Protein AF-A0A973JT86-F1 (afdb_monomer)

Sequence (129 aa):
MSNNRAIDKEAMYKKIMPTAAQKERVNELNEETTIGSSNQKPSYFQPKILVNLAELAVKERLNEALNRFKSCECDRCIKDIMAIAVNALPPKYVVRSEQDIAIELLKYEGDVIGALVNAVIKVKNNQRH

Structure (mmCIF, N/CA/C/O backbone):
data_AF-A0A973JT86-F1
#
_entry.id   AF-A0A973JT86-F1
#
loop_
_atom_site.group_PDB
_atom_site.id
_atom_site.type_symbol
_atom_site.label_atom_id
_atom_site.label_alt_id
_atom_site.label_comp_id
_atom_site.label_asym_id
_atom_site.label_entity_id
_atom_site.label_seq_id
_atom_site.pdbx_PDB_ins_code
_atom_site.Cartn_x
_atom_site.Cartn_y
_atom_site.Cartn_z
_atom_site.occupancy
_atom_site.B_iso_or_equiv
_atom_site.auth_seq_id
_atom_site.auth_comp_id
_atom_site.auth_asym_id
_atom_site.auth_atom_id
_atom_site.pdbx_PDB_model_num
ATOM 1 N N . MET A 1 1 ? 38.831 -73.166 -12.912 1.00 46.84 1 MET A N 1
ATOM 2 C CA . MET A 1 1 ? 37.494 -72.994 -13.517 1.00 46.84 1 MET A CA 1
ATOM 3 C C . MET A 1 1 ? 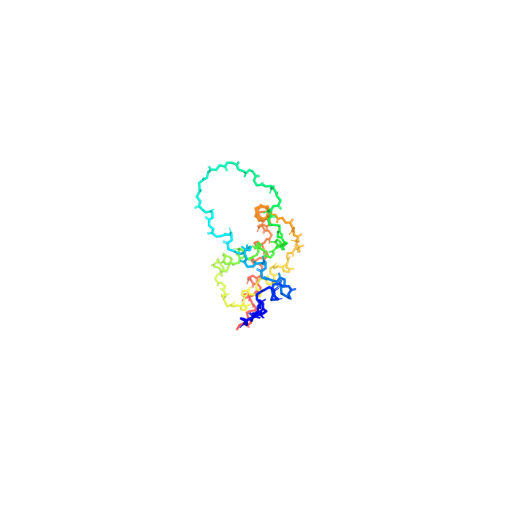36.555 -72.472 -12.450 1.00 46.84 1 MET A C 1
ATOM 5 O O . MET A 1 1 ? 36.538 -73.072 -11.387 1.00 46.84 1 MET A O 1
ATOM 9 N N . SER A 1 2 ? 35.911 -71.333 -12.733 1.00 40.94 2 SER A N 1
ATOM 10 C CA . SER A 1 2 ? 34.686 -70.760 -12.132 1.00 40.94 2 SER A CA 1
ATOM 11 C C . SER A 1 2 ? 34.765 -69.238 -12.255 1.00 40.94 2 SER A C 1
ATOM 13 O O . SER A 1 2 ? 35.148 -68.526 -11.333 1.00 40.94 2 SER A O 1
ATOM 15 N N . ASN A 1 3 ? 34.479 -68.757 -13.466 1.00 42.50 3 ASN A N 1
ATOM 16 C CA . ASN A 1 3 ? 34.415 -67.342 -13.802 1.00 42.50 3 ASN A CA 1
ATOM 17 C C . ASN A 1 3 ? 32.998 -66.853 -13.465 1.00 42.50 3 ASN A C 1
ATOM 19 O O . ASN A 1 3 ? 32.115 -66.852 -14.322 1.00 42.50 3 ASN A O 1
ATOM 23 N N . ASN A 1 4 ? 32.750 -66.513 -12.200 1.00 48.84 4 ASN A N 1
ATOM 24 C CA . ASN A 1 4 ? 31.496 -65.877 -11.806 1.00 48.84 4 ASN A CA 1
ATOM 25 C C . ASN A 1 4 ? 31.533 -64.425 -12.288 1.00 48.84 4 ASN A C 1
ATOM 27 O O . ASN A 1 4 ? 32.057 -63.546 -11.610 1.00 48.84 4 ASN A O 1
ATOM 31 N N . ARG A 1 5 ? 30.983 -64.175 -13.483 1.00 55.16 5 ARG A N 1
ATOM 32 C CA . ARG A 1 5 ? 30.650 -62.823 -13.944 1.00 55.16 5 ARG A CA 1
ATOM 33 C C . ARG A 1 5 ? 29.528 -62.289 -13.055 1.00 55.16 5 ARG A C 1
ATOM 35 O O . ARG A 1 5 ? 28.352 -62.443 -13.375 1.00 55.16 5 ARG A O 1
ATOM 42 N N . ALA A 1 6 ? 29.894 -61.701 -11.921 1.00 55.66 6 ALA A N 1
ATOM 43 C CA . ALA A 1 6 ? 28.993 -60.836 -11.183 1.00 55.66 6 ALA A CA 1
ATOM 44 C C . ALA A 1 6 ? 28.632 -59.686 -12.130 1.00 55.66 6 ALA A C 1
ATOM 46 O O . ALA A 1 6 ? 29.488 -58.892 -12.509 1.00 55.66 6 ALA A O 1
ATOM 47 N N . ILE A 1 7 ? 27.390 -59.676 -12.613 1.00 57.06 7 ILE A N 1
ATOM 48 C CA . ILE A 1 7 ? 26.882 -58.588 -13.444 1.00 57.06 7 ILE A CA 1
ATOM 49 C C . ILE A 1 7 ? 26.981 -57.325 -12.595 1.00 57.06 7 ILE A C 1
ATOM 51 O O . ILE A 1 7 ? 26.379 -57.252 -11.521 1.00 57.06 7 ILE A O 1
ATOM 55 N N . ASP A 1 8 ? 27.778 -56.375 -13.067 1.00 67.06 8 ASP A N 1
ATOM 56 C CA . ASP A 1 8 ? 28.116 -55.167 -12.334 1.00 67.06 8 ASP A CA 1
ATOM 57 C C . ASP A 1 8 ? 26.865 -54.284 -12.201 1.00 67.06 8 ASP A C 1
ATOM 59 O O . ASP A 1 8 ? 26.459 -53.576 -13.132 1.00 67.06 8 ASP A O 1
ATOM 63 N N . LYS A 1 9 ? 26.169 -54.415 -11.063 1.00 59.44 9 LYS A N 1
ATOM 64 C CA . LYS A 1 9 ? 24.868 -53.774 -10.814 1.00 59.44 9 LYS A CA 1
ATOM 65 C C . LYS A 1 9 ? 24.964 -52.253 -10.924 1.00 59.44 9 LYS A C 1
ATOM 67 O O . LYS A 1 9 ? 24.000 -51.629 -11.358 1.00 59.44 9 LYS A O 1
ATOM 72 N N . GLU A 1 10 ? 26.122 -51.670 -10.615 1.00 60.00 10 GLU A N 1
ATOM 73 C CA . GLU A 1 10 ? 26.386 -50.233 -10.750 1.00 60.00 10 GLU A CA 1
ATOM 74 C C . GLU A 1 10 ? 26.402 -49.771 -12.211 1.00 60.00 10 GLU A C 1
ATOM 76 O O . GLU A 1 10 ? 25.802 -48.745 -12.540 1.00 60.00 10 GLU A O 1
ATOM 81 N N . ALA A 1 11 ? 26.993 -50.554 -13.119 1.00 67.31 11 ALA A N 1
ATOM 82 C CA . ALA A 1 11 ? 27.003 -50.239 -14.548 1.00 67.31 11 ALA A CA 1
ATOM 83 C C . ALA A 1 11 ? 25.597 -50.320 -15.172 1.00 67.31 11 ALA A C 1
ATOM 85 O O . ALA A 1 11 ? 25.282 -49.578 -16.107 1.00 67.31 11 ALA A O 1
ATOM 86 N N . MET A 1 12 ? 24.737 -51.199 -14.646 1.00 66.94 12 MET A N 1
ATOM 87 C CA . MET A 1 12 ? 23.331 -51.299 -15.045 1.00 66.94 12 MET A CA 1
ATOM 88 C C . MET A 1 12 ? 22.503 -50.136 -14.478 1.00 66.94 12 MET A C 1
ATOM 90 O O . MET A 1 12 ? 21.731 -49.519 -15.210 1.00 66.94 12 MET A O 1
ATOM 94 N N . TYR A 1 13 ? 22.709 -49.778 -13.207 1.00 64.12 13 TYR A N 1
ATOM 95 C CA . TYR A 1 13 ? 21.985 -48.693 -12.539 1.00 64.12 13 TYR A CA 1
ATOM 96 C C . TYR A 1 13 ? 22.271 -47.324 -13.180 1.00 64.12 13 TYR A C 1
ATOM 98 O O . TYR A 1 13 ? 21.351 -46.540 -13.416 1.00 64.12 13 TYR A O 1
ATOM 106 N N . LYS A 1 14 ? 23.529 -47.072 -13.571 1.0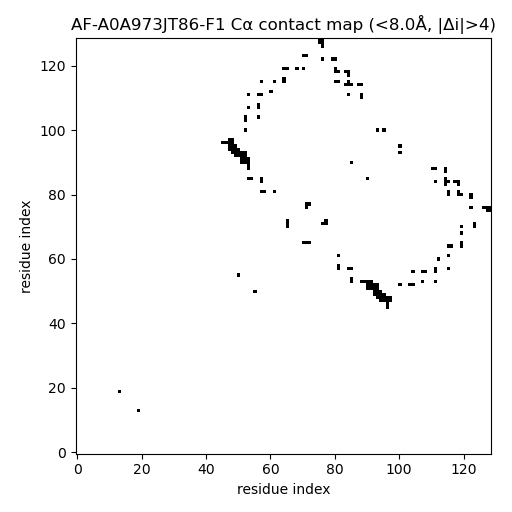0 68.88 14 LYS A N 1
ATOM 107 C CA . LYS A 1 14 ? 23.970 -45.822 -14.220 1.00 68.88 14 LYS A CA 1
ATOM 108 C C . LYS A 1 14 ? 23.366 -45.607 -15.615 1.00 68.88 14 LYS A C 1
ATOM 110 O O . LYS A 1 14 ? 23.262 -44.473 -16.069 1.00 68.88 14 LYS A O 1
ATOM 115 N N . LYS A 1 15 ? 22.946 -46.683 -16.291 1.00 67.25 15 LYS A N 1
ATOM 116 C CA . LYS A 1 15 ? 22.276 -46.621 -17.603 1.00 67.25 15 LYS A CA 1
ATOM 117 C C . LYS A 1 15 ? 20.759 -46.446 -17.505 1.00 67.25 15 LYS A C 1
ATOM 119 O O . LYS A 1 15 ? 20.156 -45.983 -18.466 1.00 67.25 15 LYS A O 1
ATOM 124 N N . ILE A 1 16 ? 20.151 -46.816 -16.375 1.00 68.19 16 ILE A N 1
ATOM 125 C CA . ILE A 1 16 ? 18.694 -46.761 -16.172 1.00 68.19 16 ILE A CA 1
ATOM 126 C C . ILE A 1 16 ? 18.275 -45.477 -15.426 1.00 68.19 16 ILE A C 1
ATOM 128 O O . ILE A 1 16 ? 17.166 -44.996 -15.639 1.00 68.19 16 ILE A O 1
ATOM 132 N N . MET A 1 17 ? 19.149 -44.877 -14.601 1.00 65.38 17 MET A N 1
ATOM 133 C CA . MET A 1 17 ? 18.864 -43.636 -13.860 1.00 65.38 17 MET A CA 1
ATOM 134 C C . MET A 1 17 ? 19.758 -42.451 -14.292 1.00 65.38 17 MET A C 1
ATOM 136 O O . MET A 1 17 ? 20.899 -42.354 -13.838 1.00 65.38 17 MET A O 1
ATOM 140 N N . PRO A 1 18 ? 19.251 -41.487 -15.090 1.00 57.50 18 PRO A N 1
ATOM 141 C CA . PRO A 1 18 ? 20.009 -40.293 -15.499 1.00 57.50 18 PRO A CA 1
ATOM 142 C C . PRO A 1 18 ? 20.293 -39.285 -14.367 1.00 57.50 18 PRO A C 1
ATOM 144 O O . PRO A 1 18 ? 21.114 -38.385 -14.523 1.00 57.50 18 PRO A O 1
ATOM 147 N N . THR A 1 19 ? 19.629 -39.410 -13.216 1.00 57.69 19 THR A N 1
ATOM 148 C CA . THR A 1 19 ? 19.690 -38.461 -12.089 1.00 57.69 19 THR A CA 1
ATOM 149 C C . THR A 1 19 ? 20.970 -38.564 -11.248 1.00 57.69 19 THR A C 1
ATOM 151 O O . THR A 1 19 ? 21.292 -37.632 -10.515 1.00 57.69 19 THR A O 1
ATOM 154 N N . ALA A 1 20 ? 21.752 -39.646 -11.363 1.00 54.91 20 ALA A N 1
ATOM 155 C CA . ALA A 1 20 ? 23.006 -39.808 -10.612 1.00 54.91 20 ALA A CA 1
ATOM 156 C C . ALA A 1 20 ? 24.102 -38.809 -11.039 1.00 54.91 20 ALA A C 1
ATOM 158 O O . ALA A 1 20 ? 24.890 -38.376 -10.203 1.00 54.91 20 ALA A O 1
ATOM 159 N N . ALA A 1 21 ? 24.090 -38.355 -12.298 1.00 52.62 21 ALA A N 1
ATOM 160 C CA . ALA A 1 21 ? 24.995 -37.311 -12.794 1.00 52.62 21 ALA A CA 1
ATOM 161 C C . ALA A 1 21 ? 24.711 -35.915 -12.198 1.00 52.62 21 ALA A C 1
ATOM 163 O O . ALA A 1 21 ? 25.513 -34.996 -12.340 1.00 52.62 21 ALA A O 1
ATOM 164 N N . GLN A 1 22 ? 23.568 -35.729 -11.530 1.00 54.16 22 GLN A N 1
ATOM 165 C CA . GLN A 1 22 ? 23.218 -34.457 -10.897 1.00 54.16 22 GLN A CA 1
ATOM 166 C C . GLN A 1 22 ? 23.737 -34.351 -9.459 1.00 54.16 22 GLN A C 1
ATOM 168 O O . GLN A 1 22 ? 23.835 -33.242 -8.947 1.00 54.16 22 GLN A O 1
ATOM 173 N N . LYS A 1 23 ? 24.112 -35.464 -8.812 1.00 47.97 23 LYS A N 1
ATOM 174 C CA . LYS A 1 23 ? 24.601 -35.439 -7.423 1.00 47.97 23 LYS A CA 1
ATOM 175 C C . LYS A 1 23 ? 26.059 -34.974 -7.319 1.00 47.97 23 LYS A C 1
ATOM 177 O O . LYS A 1 23 ? 26.415 -34.355 -6.325 1.00 47.97 23 LYS A O 1
ATOM 182 N N . GLU A 1 24 ? 26.855 -35.171 -8.370 1.00 45.97 24 GLU A N 1
ATOM 183 C CA . GLU A 1 24 ? 28.200 -34.584 -8.498 1.00 45.97 24 GLU A CA 1
ATOM 184 C C . GLU A 1 24 ? 28.126 -33.057 -8.711 1.00 45.97 24 GLU A C 1
ATOM 186 O O . GLU A 1 24 ? 28.892 -32.319 -8.104 1.00 45.97 24 GLU A O 1
ATOM 191 N N . ARG A 1 25 ? 27.103 -32.552 -9.424 1.00 49.00 25 ARG A N 1
ATOM 192 C CA . ARG A 1 25 ? 26.880 -31.102 -9.624 1.00 49.00 25 ARG A CA 1
ATOM 193 C C . ARG A 1 25 ? 26.481 -30.322 -8.366 1.00 49.00 25 ARG A C 1
ATOM 195 O O . ARG A 1 25 ? 26.566 -29.100 -8.372 1.00 49.00 25 ARG A O 1
ATOM 202 N N . VAL A 1 26 ? 25.996 -30.986 -7.315 1.00 48.78 26 VAL A N 1
ATOM 203 C CA . VAL A 1 26 ? 25.539 -30.307 -6.085 1.00 48.78 26 VAL A CA 1
ATOM 204 C C . VAL A 1 26 ? 26.675 -30.150 -5.065 1.00 48.78 26 VAL A C 1
ATOM 206 O O . VAL A 1 26 ? 26.631 -29.224 -4.261 1.00 48.78 26 VAL A O 1
ATOM 209 N N . ASN A 1 27 ? 27.721 -30.982 -5.129 1.00 47.59 27 ASN A N 1
ATOM 210 C CA . ASN A 1 27 ? 28.838 -30.919 -4.180 1.00 47.59 27 ASN A CA 1
ATOM 211 C C . ASN A 1 27 ? 29.965 -29.946 -4.577 1.00 47.59 27 ASN A C 1
ATOM 213 O O . ASN A 1 27 ? 30.743 -29.573 -3.709 1.00 47.59 27 ASN A O 1
ATOM 217 N N . GLU A 1 28 ? 30.029 -29.466 -5.824 1.00 46.31 28 GLU A N 1
ATOM 218 C CA . GLU A 1 28 ? 31.018 -28.454 -6.257 1.00 46.31 28 GLU A CA 1
ATOM 219 C C . GLU A 1 28 ? 30.642 -27.007 -5.858 1.00 46.31 28 GLU A C 1
ATOM 221 O O . GLU A 1 28 ? 31.455 -26.095 -5.967 1.00 46.31 28 GLU A O 1
ATOM 226 N N . LEU A 1 29 ? 29.421 -26.766 -5.361 1.00 49.66 29 LEU A N 1
ATOM 227 C CA . LEU A 1 29 ? 28.919 -25.419 -5.039 1.00 49.66 29 LEU A CA 1
ATOM 228 C C . LEU A 1 29 ? 29.285 -24.907 -3.631 1.00 49.66 29 LEU A C 1
ATOM 230 O O . LEU A 1 29 ? 28.963 -23.763 -3.319 1.00 49.66 29 LEU A O 1
ATOM 234 N N . ASN A 1 30 ? 29.947 -25.711 -2.789 1.00 51.06 30 ASN A N 1
ATOM 235 C CA . ASN A 1 30 ? 30.156 -25.381 -1.371 1.00 51.06 30 ASN A CA 1
ATOM 236 C C . ASN A 1 30 ? 31.623 -25.201 -0.924 1.00 51.06 30 ASN A C 1
ATOM 238 O O . ASN A 1 30 ? 31.835 -24.994 0.268 1.00 51.06 30 ASN A O 1
ATOM 242 N N . GLU A 1 31 ? 32.626 -25.223 -1.814 1.00 48.34 31 GLU A N 1
ATOM 243 C CA . GLU A 1 31 ? 34.045 -25.189 -1.383 1.00 48.34 31 GLU A CA 1
ATOM 244 C C . GLU A 1 31 ? 34.919 -24.010 -1.844 1.00 48.34 31 GLU A C 1
ATOM 246 O O . GLU A 1 31 ? 36.064 -23.925 -1.412 1.00 48.34 31 GLU A O 1
ATOM 251 N N . GLU A 1 32 ? 34.427 -23.013 -2.583 1.00 41.44 32 GLU A N 1
ATOM 252 C CA . GLU A 1 32 ? 35.280 -21.868 -2.966 1.00 41.44 32 GLU A CA 1
ATOM 253 C C . GLU A 1 32 ? 34.910 -20.568 -2.244 1.00 41.44 32 GLU A C 1
ATOM 255 O O . GLU A 1 32 ? 34.453 -19.584 -2.826 1.00 41.44 32 GLU A O 1
ATOM 260 N N . THR A 1 33 ? 35.187 -20.548 -0.937 1.00 47.00 33 THR A N 1
ATOM 261 C CA . THR A 1 33 ? 35.487 -19.304 -0.215 1.00 47.00 33 THR A CA 1
ATOM 262 C C . THR A 1 33 ? 36.985 -19.295 0.074 1.00 47.00 33 THR A C 1
ATOM 264 O O . THR A 1 33 ? 37.407 -19.879 1.059 1.00 47.00 33 THR A O 1
ATOM 267 N N . THR A 1 34 ? 37.808 -18.685 -0.787 1.00 37.44 34 THR A N 1
ATOM 268 C CA . THR A 1 34 ? 39.016 -17.923 -0.399 1.00 37.44 34 THR A CA 1
ATOM 269 C C . THR A 1 34 ? 39.721 -17.284 -1.611 1.00 37.44 34 THR A C 1
ATOM 271 O O . THR A 1 34 ? 40.286 -17.947 -2.465 1.00 37.44 34 THR A O 1
ATOM 274 N N . ILE A 1 35 ? 39.713 -15.945 -1.603 1.00 42.16 35 ILE A N 1
ATOM 275 C CA . ILE A 1 35 ? 40.779 -15.020 -2.035 1.00 42.16 35 ILE A CA 1
ATOM 276 C C . ILE A 1 35 ? 41.172 -15.002 -3.531 1.00 42.16 35 ILE A C 1
ATOM 278 O O . ILE A 1 35 ? 42.075 -15.690 -3.985 1.00 42.16 35 ILE A O 1
ATOM 282 N N . GLY A 1 36 ? 40.607 -14.015 -4.238 1.00 43.25 36 GLY A N 1
ATOM 283 C CA . GLY A 1 36 ? 41.395 -13.047 -5.013 1.00 43.25 36 GLY A CA 1
ATOM 284 C C . GLY A 1 36 ? 42.085 -13.514 -6.299 1.00 43.25 36 GLY A C 1
ATOM 285 O O . GLY A 1 36 ? 43.294 -13.707 -6.313 1.00 43.25 36 GLY A O 1
ATOM 286 N N . SER A 1 37 ? 41.363 -13.497 -7.423 1.00 38.97 37 SER A N 1
ATOM 287 C CA . SER A 1 37 ? 41.862 -12.946 -8.696 1.00 38.97 37 SER A CA 1
ATOM 288 C C . SER A 1 37 ? 40.712 -12.684 -9.668 1.00 38.97 37 SER A C 1
ATOM 290 O O . SER A 1 37 ? 39.726 -13.412 -9.731 1.00 38.97 37 SER A O 1
ATOM 292 N N . SER A 1 38 ? 40.830 -11.566 -10.373 1.00 49.66 38 SER A N 1
ATOM 293 C CA . SER A 1 38 ? 39.840 -10.930 -11.237 1.00 49.66 38 SER A CA 1
ATOM 294 C C . SER A 1 38 ? 39.257 -11.853 -12.311 1.00 49.66 38 SER A C 1
ATOM 296 O O . SER A 1 38 ? 39.903 -12.112 -13.321 1.00 49.66 38 SER A O 1
ATOM 298 N N . ASN A 1 39 ? 37.995 -12.242 -12.144 1.00 50.53 39 ASN A N 1
ATOM 299 C CA . ASN A 1 39 ? 37.165 -12.784 -13.214 1.00 50.53 39 ASN A CA 1
ATOM 300 C C . ASN A 1 39 ? 35.860 -11.990 -13.247 1.00 50.53 39 ASN A C 1
ATOM 302 O O . ASN A 1 39 ? 35.010 -12.110 -12.362 1.00 50.53 39 ASN A O 1
ATOM 306 N N . GLN A 1 40 ? 35.733 -11.120 -14.251 1.00 57.41 40 GLN A N 1
ATOM 307 C CA . GLN A 1 40 ? 34.504 -10.386 -14.529 1.00 57.41 40 GLN A CA 1
ATOM 308 C C . GLN A 1 40 ? 33.408 -11.409 -14.841 1.00 57.41 40 GLN A C 1
ATOM 310 O O . GLN A 1 40 ? 33.385 -12.016 -15.910 1.00 57.41 40 GLN A O 1
ATOM 315 N N . LYS A 1 41 ? 32.524 -11.641 -13.866 1.00 50.69 41 LYS A N 1
ATOM 316 C CA . LYS A 1 41 ? 31.342 -12.487 -14.034 1.00 50.69 41 LYS A CA 1
ATOM 317 C C . LYS A 1 41 ? 30.500 -11.918 -15.190 1.00 50.69 41 LYS A C 1
ATOM 319 O O . LYS A 1 41 ? 30.270 -10.707 -15.206 1.00 50.69 41 LYS A O 1
ATOM 324 N N . PRO A 1 42 ? 30.025 -12.737 -16.147 1.00 44.88 42 PRO A N 1
ATOM 325 C CA . PRO A 1 42 ? 29.173 -12.250 -17.229 1.00 44.88 42 PRO A CA 1
ATOM 326 C C . PRO A 1 42 ? 27.907 -11.600 -16.648 1.00 44.88 42 PRO A C 1
ATOM 328 O O . PRO A 1 42 ? 27.242 -12.166 -15.781 1.00 44.88 42 PRO A O 1
ATOM 331 N N . SER A 1 43 ? 27.584 -10.393 -17.116 1.00 59.75 43 SER A N 1
ATOM 332 C CA . SER A 1 43 ? 26.632 -9.449 -16.507 1.00 59.75 43 SER A CA 1
ATOM 333 C C . SER A 1 43 ? 25.137 -9.820 -16.617 1.00 59.75 43 SER A C 1
ATOM 335 O O . SER A 1 43 ? 24.292 -8.931 -16.702 1.00 59.75 43 SER A O 1
ATOM 337 N N . TYR A 1 44 ? 24.777 -11.106 -16.646 1.00 60.12 44 TYR A N 1
ATOM 338 C CA . TYR A 1 44 ? 23.425 -11.563 -17.016 1.00 60.12 44 TYR A CA 1
ATOM 339 C C . TYR A 1 44 ? 22.643 -12.291 -15.915 1.00 60.12 44 TYR A C 1
ATOM 341 O O . TYR A 1 44 ? 21.525 -12.728 -16.161 1.00 60.12 44 TYR A O 1
ATOM 349 N N . PHE A 1 45 ? 23.159 -12.357 -14.689 1.00 59.38 45 PHE A N 1
ATOM 350 C CA . PHE A 1 45 ? 22.438 -12.927 -13.542 1.00 59.38 45 PHE A CA 1
ATOM 351 C C . PHE A 1 45 ? 21.997 -11.859 -12.537 1.00 59.38 45 PHE A C 1
ATOM 353 O O . PHE A 1 45 ? 22.151 -12.029 -11.333 1.00 59.38 45 PHE A O 1
ATOM 360 N N . GLN A 1 46 ? 21.442 -10.743 -13.014 1.00 69.38 46 GLN A N 1
ATOM 361 C CA . GLN A 1 46 ? 20.646 -9.900 -12.122 1.00 69.38 46 GLN A CA 1
ATOM 362 C C . GLN A 1 46 ? 19.248 -10.521 -12.039 1.00 69.38 46 GLN A C 1
ATOM 364 O O . GLN A 1 46 ? 18.556 -10.540 -13.065 1.00 69.38 46 GLN A O 1
ATOM 369 N N . PRO A 1 47 ? 18.823 -11.068 -10.885 1.00 79.00 47 PRO A N 1
ATOM 370 C CA . PRO A 1 47 ? 17.471 -11.584 -10.747 1.00 79.00 47 PRO A CA 1
ATOM 371 C C . PRO A 1 47 ? 16.495 -10.418 -10.934 1.00 79.00 47 PRO A C 1
ATOM 373 O O . PRO A 1 47 ? 16.469 -9.471 -10.150 1.00 79.00 47 PRO A O 1
ATOM 376 N N . LYS A 1 48 ? 15.726 -10.452 -12.025 1.00 87.06 48 LYS A N 1
ATOM 377 C CA . LYS A 1 48 ? 14.632 -9.505 -12.254 1.00 87.06 48 LYS A CA 1
ATOM 378 C C . LYS A 1 48 ? 13.383 -10.048 -11.582 1.00 87.06 48 LYS A C 1
ATOM 380 O O 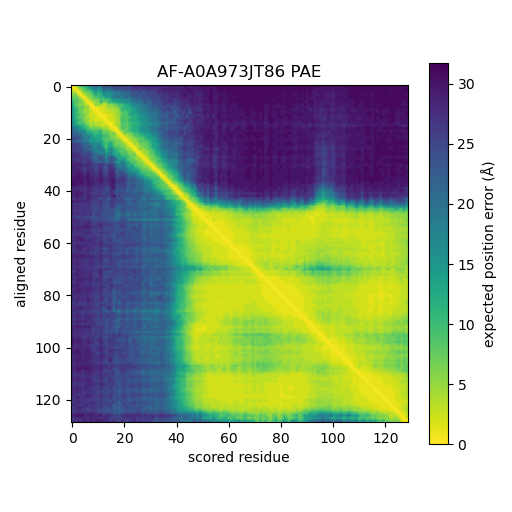. LYS A 1 48 ? 13.014 -11.197 -11.822 1.00 87.06 48 LYS A O 1
ATOM 385 N N . ILE A 1 49 ? 12.726 -9.213 -10.789 1.00 91.00 49 ILE A N 1
ATOM 386 C CA . ILE A 1 49 ? 11.501 -9.570 -10.074 1.00 91.00 49 ILE A CA 1
ATOM 387 C C . ILE A 1 49 ? 10.320 -8.781 -10.636 1.00 91.00 49 ILE A C 1
ATOM 389 O O . ILE A 1 49 ? 10.463 -7.619 -11.018 1.00 91.00 49 ILE A O 1
ATOM 393 N N . LEU A 1 50 ? 9.161 -9.436 -10.723 1.00 92.44 50 LEU A N 1
ATOM 394 C CA . LEU A 1 50 ? 7.885 -8.812 -11.065 1.00 92.44 50 LEU A CA 1
ATOM 395 C C . LEU A 1 50 ? 7.185 -8.414 -9.767 1.00 92.44 50 LEU A C 1
ATOM 397 O O . LEU A 1 50 ? 6.882 -9.284 -8.953 1.00 92.44 50 LEU A O 1
ATOM 401 N N . VAL A 1 51 ? 6.911 -7.124 -9.585 1.00 92.94 51 VAL A N 1
ATOM 402 C CA . VAL A 1 51 ? 6.275 -6.613 -8.362 1.00 92.94 51 VAL A CA 1
ATOM 403 C C . VAL A 1 51 ? 5.241 -5.542 -8.701 1.00 92.94 51 VAL A C 1
ATOM 405 O O . VAL A 1 51 ? 5.433 -4.752 -9.627 1.00 92.94 51 VAL A O 1
ATOM 408 N N . ASN A 1 52 ? 4.146 -5.509 -7.936 1.00 93.88 52 ASN A N 1
ATOM 409 C CA . ASN A 1 52 ? 3.252 -4.357 -7.884 1.00 93.88 52 ASN A CA 1
ATOM 410 C C . ASN A 1 52 ? 3.846 -3.295 -6.950 1.00 93.88 52 ASN A C 1
ATOM 412 O O . ASN A 1 52 ? 3.932 -3.506 -5.740 1.00 93.88 52 ASN A O 1
ATOM 416 N N . LEU A 1 53 ? 4.227 -2.145 -7.504 1.00 92.44 53 LEU A N 1
ATOM 417 C CA . LEU A 1 53 ? 4.849 -1.065 -6.736 1.00 92.44 53 LEU A CA 1
ATOM 418 C C . LEU A 1 53 ? 3.944 -0.541 -5.619 1.00 92.44 53 LEU A C 1
ATOM 420 O O . LEU A 1 53 ? 4.430 -0.264 -4.527 1.00 92.44 53 LEU A O 1
ATOM 424 N N . ALA A 1 54 ? 2.634 -0.449 -5.869 1.00 91.69 54 ALA A N 1
ATOM 425 C CA . ALA A 1 54 ? 1.683 0.030 -4.869 1.00 91.69 54 ALA A CA 1
ATOM 426 C C . ALA A 1 54 ? 1.618 -0.915 -3.660 1.00 91.69 54 ALA A C 1
ATOM 428 O O . ALA A 1 54 ? 1.612 -0.469 -2.516 1.00 91.69 54 ALA A O 1
ATOM 429 N N . GLU A 1 55 ? 1.622 -2.225 -3.906 1.00 93.12 55 GLU A N 1
ATOM 430 C CA . GLU A 1 55 ? 1.587 -3.236 -2.848 1.00 93.12 55 GLU A CA 1
ATOM 431 C C . GLU A 1 55 ? 2.859 -3.209 -1.997 1.00 93.12 55 GLU A C 1
ATOM 433 O O . GLU A 1 55 ? 2.781 -3.223 -0.767 1.00 93.12 55 GLU A O 1
ATOM 438 N N . LEU A 1 56 ? 4.023 -3.118 -2.647 1.00 93.00 56 LEU A N 1
ATOM 439 C CA . LEU A 1 56 ? 5.306 -3.046 -1.956 1.00 93.00 56 LEU A CA 1
ATOM 440 C C . LEU A 1 56 ? 5.406 -1.779 -1.095 1.00 93.00 56 LEU A C 1
ATOM 442 O O . LEU A 1 56 ? 5.727 -1.871 0.089 1.00 93.00 56 LEU A O 1
ATOM 446 N N . ALA A 1 57 ? 5.049 -0.618 -1.652 1.00 92.69 57 ALA A N 1
ATOM 447 C CA . ALA A 1 57 ? 5.104 0.657 -0.940 1.00 92.69 57 ALA A CA 1
ATOM 448 C C . ALA A 1 57 ? 4.167 0.684 0.276 1.00 92.69 57 ALA A C 1
ATOM 450 O O . ALA A 1 57 ? 4.549 1.137 1.357 1.00 92.69 57 ALA A O 1
ATOM 451 N N . VAL A 1 58 ? 2.944 0.162 0.123 1.00 94.06 58 VAL A N 1
ATOM 452 C CA . VAL A 1 58 ? 1.990 0.041 1.233 1.00 94.06 58 VAL A CA 1
ATOM 453 C C . VAL A 1 58 ? 2.555 -0.871 2.319 1.00 94.06 58 VAL A C 1
ATOM 455 O O . VAL A 1 58 ? 2.496 -0.512 3.491 1.00 94.06 58 VAL A O 1
ATOM 458 N N . LYS A 1 59 ? 3.137 -2.019 1.953 1.00 93.25 59 LYS A N 1
ATOM 459 C CA . LYS A 1 59 ? 3.678 -2.991 2.912 1.00 93.25 59 LYS A CA 1
ATOM 460 C C . LYS A 1 59 ? 4.813 -2.415 3.760 1.00 93.25 59 LYS A C 1
ATOM 462 O O . LYS A 1 59 ? 4.835 -2.652 4.966 1.00 93.25 59 LYS A O 1
ATOM 467 N N . GLU A 1 60 ? 5.722 -1.647 3.162 1.00 91.69 60 GLU A N 1
ATOM 468 C CA . GLU A 1 60 ? 6.836 -1.020 3.887 1.00 91.69 60 GLU A CA 1
ATOM 469 C C . GLU A 1 60 ? 6.363 0.037 4.892 1.00 91.69 60 GLU A C 1
ATOM 471 O O . GLU A 1 60 ? 6.901 0.143 5.995 1.00 91.69 60 GLU A O 1
ATOM 476 N N . ARG A 1 61 ? 5.323 0.800 4.539 1.00 90.62 61 ARG A N 1
ATOM 477 C CA . ARG A 1 61 ? 4.825 1.924 5.347 1.00 90.62 61 ARG A CA 1
ATOM 478 C C . ARG A 1 61 ? 3.671 1.565 6.278 1.00 90.62 61 ARG A C 1
ATOM 480 O O . ARG A 1 61 ? 3.317 2.366 7.142 1.00 90.62 61 ARG A O 1
ATOM 487 N N . LEU A 1 62 ? 3.102 0.368 6.151 1.00 93.00 62 LEU A N 1
ATOM 488 C CA . LEU A 1 62 ? 1.953 -0.073 6.940 1.00 93.00 62 LEU A CA 1
ATOM 489 C C . LEU A 1 62 ? 2.238 -0.015 8.444 1.00 93.00 62 LEU A C 1
ATOM 491 O O . LEU A 1 62 ? 1.479 0.604 9.184 1.00 93.00 62 LEU A O 1
ATOM 495 N N . ASN A 1 63 ? 3.357 -0.591 8.888 1.00 91.38 63 ASN A N 1
ATOM 496 C CA . ASN A 1 63 ? 3.728 -0.622 10.308 1.00 91.38 63 ASN A CA 1
ATOM 497 C C . ASN A 1 63 ? 3.941 0.790 10.875 1.00 91.38 63 ASN A C 1
ATOM 499 O O . ASN A 1 63 ? 3.510 1.096 11.985 1.00 91.38 63 ASN A O 1
ATOM 503 N N . GLU A 1 64 ? 4.567 1.676 10.097 1.00 90.94 64 GLU A N 1
ATOM 504 C CA . GLU A 1 64 ? 4.762 3.077 10.475 1.00 90.94 64 GLU A CA 1
ATOM 505 C C . GLU A 1 64 ? 3.417 3.804 10.628 1.00 90.94 64 GLU A C 1
ATOM 507 O O . GLU A 1 64 ? 3.208 4.528 11.605 1.00 90.94 64 GLU A O 1
ATOM 512 N N . ALA A 1 65 ? 2.480 3.577 9.704 1.00 89.75 65 ALA A N 1
ATOM 513 C CA . ALA A 1 65 ? 1.138 4.144 9.772 1.00 89.75 65 ALA A CA 1
ATOM 514 C C . ALA A 1 65 ? 0.354 3.618 10.987 1.00 89.75 65 ALA A C 1
ATOM 516 O O . ALA A 1 65 ? -0.204 4.416 11.741 1.00 89.75 65 ALA A O 1
ATOM 517 N N . LEU A 1 66 ? 0.353 2.304 11.229 1.00 90.94 66 LEU A N 1
ATOM 518 C CA . LEU A 1 66 ? -0.339 1.691 12.371 1.00 90.94 66 LEU A CA 1
ATOM 519 C C . LEU A 1 66 ? 0.144 2.278 13.707 1.00 90.94 66 LEU A C 1
ATOM 521 O O . LEU A 1 66 ? -0.673 2.729 14.516 1.00 90.94 66 LEU A O 1
ATOM 525 N N . ASN A 1 67 ? 1.466 2.378 13.880 1.00 90.56 67 ASN A N 1
ATOM 526 C CA . ASN A 1 67 ? 2.093 2.946 15.075 1.00 90.56 67 ASN A CA 1
ATOM 527 C C . ASN A 1 67 ? 1.732 4.425 15.279 1.00 90.56 67 ASN A C 1
ATOM 529 O O . ASN A 1 67 ? 1.457 4.856 16.401 1.00 90.56 67 ASN A O 1
ATOM 533 N N . ARG A 1 68 ? 1.696 5.217 14.199 1.00 90.00 68 ARG A N 1
ATOM 534 C CA . ARG A 1 68 ? 1.343 6.647 14.258 1.00 90.00 68 ARG A CA 1
ATOM 535 C C . ARG A 1 68 ? -0.115 6.881 14.643 1.00 90.00 68 ARG A C 1
ATOM 537 O O . ARG A 1 68 ? -0.398 7.791 15.420 1.00 90.00 68 ARG A O 1
ATOM 544 N N . PHE A 1 69 ? -1.039 6.076 14.120 1.00 88.06 69 PHE A N 1
ATOM 545 C CA . PHE A 1 69 ? -2.478 6.262 14.339 1.00 88.06 69 PHE A CA 1
ATOM 546 C C . PHE A 1 69 ? -3.045 5.483 15.534 1.00 88.06 69 PHE A C 1
ATOM 548 O O . PHE A 1 69 ? -4.232 5.652 15.850 1.00 88.06 69 PHE A O 1
ATOM 555 N N . LYS A 1 70 ? -2.215 4.668 16.207 1.00 87.75 70 LYS A N 1
ATOM 556 C CA . LYS A 1 70 ? -2.600 3.792 17.329 1.00 87.75 70 LYS A CA 1
ATOM 557 C C . LYS A 1 70 ? -3.860 2.980 16.998 1.00 87.75 70 LYS A C 1
ATOM 559 O O . LYS A 1 70 ? -4.831 2.970 17.755 1.00 87.75 70 LYS A O 1
ATOM 564 N N . SER A 1 71 ? -3.891 2.408 15.797 1.00 85.12 71 SER A N 1
ATOM 565 C CA . SER A 1 71 ? -4.988 1.565 15.312 1.00 85.12 71 SER A CA 1
ATOM 566 C C . SER A 1 71 ? -4.835 0.121 15.791 1.00 85.12 71 SER A C 1
ATOM 568 O O . SER A 1 71 ? -3.784 -0.268 16.283 1.00 85.12 71 SER A O 1
ATOM 570 N N . CYS A 1 72 ? -5.891 -0.680 15.647 1.00 89.44 72 CYS A N 1
ATOM 571 C CA . CYS A 1 72 ? -5.841 -2.101 15.979 1.00 89.44 72 CYS A CA 1
ATOM 572 C C . CYS A 1 72 ? -4.817 -2.843 15.100 1.00 89.44 72 CYS A C 1
ATOM 574 O O . CYS A 1 72 ? -4.832 -2.703 13.878 1.00 89.44 72 CYS A O 1
ATOM 576 N N . GLU A 1 73 ? -3.978 -3.660 15.733 1.00 89.12 73 GLU A N 1
ATOM 577 C CA . GLU A 1 73 ? -2.917 -4.454 15.096 1.00 89.12 73 GLU 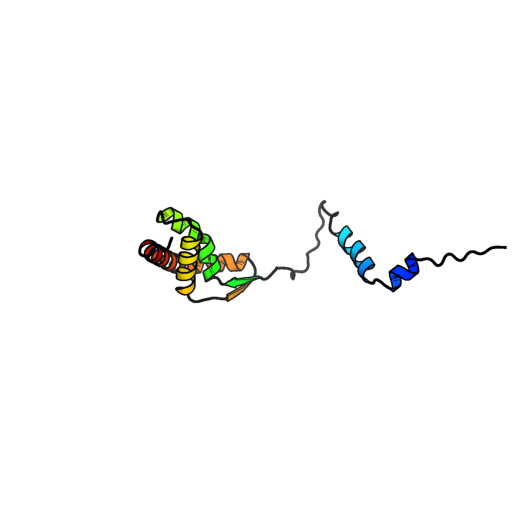A CA 1
ATOM 578 C C . GLU A 1 73 ? -3.325 -5.922 14.885 1.00 89.12 73 GLU A C 1
ATOM 580 O O . GLU A 1 73 ? -2.484 -6.788 14.665 1.00 89.12 73 GLU A O 1
ATOM 585 N N . CYS A 1 74 ? -4.620 -6.244 14.962 1.00 93.00 74 CYS A N 1
ATOM 586 C CA . CYS A 1 74 ? -5.064 -7.602 14.671 1.00 93.00 74 CYS A CA 1
ATOM 587 C C . CYS A 1 74 ? -4.925 -7.911 13.173 1.00 93.00 74 CYS A C 1
ATOM 589 O O . CYS A 1 74 ? -5.138 -7.045 12.319 1.00 93.00 74 CYS A O 1
ATOM 591 N N . ASP A 1 75 ? -4.660 -9.177 12.841 1.00 92.62 75 ASP A N 1
ATOM 592 C CA . ASP A 1 75 ? -4.502 -9.638 11.455 1.00 92.62 75 ASP A CA 1
ATOM 593 C C . ASP A 1 75 ? -5.656 -9.221 10.536 1.00 92.62 75 ASP A C 1
ATOM 595 O O . ASP A 1 75 ? -5.452 -8.986 9.345 1.00 92.62 75 ASP A O 1
ATOM 599 N N . ARG A 1 76 ? -6.879 -9.139 11.076 1.00 92.56 76 ARG A N 1
ATOM 600 C CA . ARG A 1 76 ? -8.064 -8.726 10.318 1.00 92.56 76 ARG A CA 1
ATOM 601 C C . ARG A 1 76 ? -7.982 -7.246 9.936 1.00 92.56 76 ARG A C 1
ATOM 603 O O . ARG A 1 76 ? -8.083 -6.930 8.757 1.00 92.56 76 ARG A O 1
ATOM 610 N N . CYS A 1 77 ? -7.717 -6.361 10.899 1.00 92.88 77 CYS A N 1
ATOM 611 C CA . CYS A 1 77 ? -7.580 -4.927 10.641 1.00 92.88 77 CYS A CA 1
ATOM 612 C C . CYS A 1 77 ? -6.397 -4.621 9.716 1.00 92.88 77 CYS A C 1
ATOM 614 O O . CYS A 1 77 ? -6.543 -3.811 8.806 1.00 92.88 77 CYS A O 1
ATOM 616 N N . ILE A 1 78 ? -5.259 -5.297 9.893 1.00 93.31 78 ILE A N 1
ATOM 617 C CA . ILE A 1 78 ? -4.078 -5.122 9.035 1.00 93.31 78 ILE A CA 1
ATOM 618 C C . ILE A 1 78 ? -4.415 -5.461 7.577 1.00 93.31 78 ILE A C 1
ATOM 620 O O . ILE A 1 78 ? -4.129 -4.673 6.673 1.00 93.31 78 ILE A O 1
ATOM 624 N N . LYS A 1 79 ? -5.072 -6.604 7.344 1.00 94.44 79 LYS A N 1
ATOM 625 C CA . LYS A 1 79 ? -5.484 -7.033 5.998 1.00 94.44 79 LYS A CA 1
ATOM 626 C C . LYS A 1 79 ? -6.520 -6.091 5.388 1.00 94.44 79 LYS A C 1
ATOM 628 O O . LYS A 1 79 ? -6.398 -5.760 4.212 1.00 94.44 79 LYS A O 1
ATOM 633 N N . ASP A 1 80 ? -7.483 -5.615 6.176 1.00 94.31 80 ASP A N 1
ATOM 634 C CA . ASP A 1 80 ? -8.493 -4.659 5.707 1.00 94.31 80 ASP A CA 1
ATOM 635 C C . ASP A 1 80 ? -7.859 -3.319 5.302 1.00 94.31 80 ASP A C 1
ATOM 637 O O . ASP A 1 80 ? -8.169 -2.784 4.235 1.00 94.31 80 ASP A O 1
ATOM 641 N N . ILE A 1 81 ? -6.932 -2.792 6.111 1.00 94.75 81 ILE A N 1
ATOM 642 C CA . ILE A 1 81 ? -6.205 -1.550 5.808 1.00 94.75 81 ILE A CA 1
ATOM 643 C C . ILE A 1 81 ? -5.392 -1.720 4.523 1.00 94.75 81 ILE A C 1
ATOM 645 O O . ILE A 1 81 ? -5.483 -0.879 3.629 1.00 94.75 81 ILE A O 1
ATOM 649 N N . MET A 1 82 ? -4.641 -2.819 4.403 1.00 95.00 82 MET A N 1
ATOM 650 C CA . MET A 1 82 ? -3.833 -3.102 3.217 1.00 95.00 82 MET A CA 1
ATOM 651 C C . MET A 1 82 ? -4.702 -3.231 1.960 1.00 95.00 82 MET A C 1
ATOM 653 O O . MET A 1 82 ? -4.394 -2.618 0.940 1.00 95.00 82 MET A O 1
ATOM 657 N N . ALA A 1 83 ? -5.820 -3.957 2.039 1.00 95.12 83 ALA A N 1
ATOM 658 C CA . ALA A 1 83 ? -6.740 -4.125 0.920 1.00 95.12 83 ALA A CA 1
ATOM 659 C C . ALA A 1 83 ? -7.356 -2.791 0.475 1.00 95.12 83 ALA A C 1
ATOM 661 O O . ALA A 1 83 ? -7.415 -2.506 -0.719 1.00 95.12 83 ALA A O 1
ATOM 662 N N . ILE A 1 84 ? -7.794 -1.949 1.416 1.00 94.94 84 ILE A N 1
ATOM 663 C CA . ILE A 1 84 ? -8.366 -0.636 1.088 1.00 94.94 84 ILE A CA 1
ATOM 664 C C . ILE A 1 84 ? -7.300 0.283 0.480 1.00 94.94 84 ILE A C 1
ATOM 666 O O . ILE A 1 84 ? -7.587 0.954 -0.509 1.00 94.94 84 ILE A O 1
ATOM 670 N N . ALA A 1 85 ? -6.088 0.305 1.040 1.00 95.38 85 ALA A N 1
ATOM 671 C CA . ALA A 1 85 ? -5.008 1.166 0.567 1.00 95.38 85 ALA A CA 1
ATOM 672 C C . ALA A 1 85 ? -4.535 0.779 -0.842 1.00 95.38 85 ALA A C 1
ATOM 674 O O . ALA A 1 85 ? -4.473 1.638 -1.718 1.00 95.38 85 ALA A O 1
ATOM 675 N N . VAL A 1 86 ? -4.259 -0.507 -1.090 1.00 94.31 86 VAL A N 1
ATOM 676 C CA . VAL A 1 86 ? -3.791 -0.979 -2.405 1.00 94.31 86 VAL A CA 1
ATOM 677 C C . VAL A 1 86 ? -4.867 -0.795 -3.477 1.00 94.31 86 VAL A C 1
ATOM 679 O O . VAL A 1 86 ? -4.542 -0.376 -4.581 1.00 94.31 86 VAL A O 1
ATOM 682 N N . ASN A 1 87 ? -6.146 -1.024 -3.156 1.00 95.25 87 ASN A N 1
ATOM 683 C CA . ASN A 1 87 ? -7.247 -0.826 -4.108 1.00 95.25 87 ASN A CA 1
ATOM 684 C C . ASN A 1 87 ? -7.551 0.651 -4.406 1.00 95.25 87 ASN A C 1
ATOM 686 O O . ASN A 1 87 ? -8.200 0.946 -5.408 1.00 95.25 87 ASN A O 1
ATOM 690 N N . ALA A 1 88 ? -7.135 1.578 -3.540 1.00 93.94 88 ALA A N 1
ATOM 691 C CA . ALA A 1 88 ? -7.284 3.012 -3.779 1.00 93.94 88 ALA A CA 1
ATOM 692 C C . ALA A 1 88 ? -6.201 3.571 -4.719 1.00 93.94 88 ALA A C 1
ATOM 694 O O . ALA A 1 88 ? -6.386 4.642 -5.296 1.00 93.94 88 ALA A O 1
ATOM 695 N N . LEU A 1 89 ? -5.080 2.863 -4.865 1.00 92.56 89 LEU A N 1
ATOM 696 C CA . LEU A 1 89 ? -3.947 3.262 -5.693 1.00 92.56 89 LEU A CA 1
ATOM 697 C C . LEU A 1 89 ? -4.035 2.605 -7.081 1.00 92.56 89 LEU A C 1
ATOM 699 O O . LEU A 1 89 ? -4.508 1.474 -7.204 1.00 92.56 89 LEU A O 1
ATOM 703 N N . PRO A 1 90 ? -3.553 3.268 -8.148 1.00 90.88 90 PRO A N 1
ATOM 704 C CA . PRO A 1 90 ? -3.479 2.642 -9.460 1.00 90.88 90 PRO A CA 1
ATOM 705 C C . PRO A 1 90 ? -2.468 1.479 -9.432 1.00 90.88 90 PRO A C 1
ATOM 707 O O . PRO A 1 90 ? -1.318 1.681 -9.024 1.00 90.88 90 PRO A O 1
ATOM 710 N N . PRO A 1 91 ? -2.846 0.265 -9.876 1.00 90.56 91 PRO A N 1
ATOM 711 C CA . PRO A 1 91 ? -1.926 -0.863 -9.895 1.00 90.56 91 PRO A CA 1
ATOM 712 C C . PRO A 1 91 ? -0.814 -0.616 -10.917 1.00 90.56 91 PRO A C 1
ATOM 714 O O . PRO A 1 91 ? -1.078 -0.276 -12.072 1.00 90.56 91 PRO A O 1
ATOM 717 N N . LYS A 1 92 ? 0.442 -0.820 -10.504 1.00 90.25 92 LYS A N 1
ATOM 718 C CA . LYS A 1 92 ? 1.605 -0.655 -11.381 1.00 90.25 92 LYS A CA 1
ATOM 719 C C . LYS A 1 92 ? 2.572 -1.813 -11.213 1.00 90.25 92 LYS A C 1
ATOM 721 O O . LYS A 1 92 ? 3.322 -1.882 -10.242 1.00 90.25 92 LYS A O 1
ATOM 726 N N . TYR A 1 93 ? 2.564 -2.699 -12.199 1.00 93.56 93 TYR A N 1
ATOM 727 C CA . TYR A 1 93 ? 3.449 -3.853 -12.257 1.00 93.56 93 TYR A CA 1
ATOM 728 C C . TYR A 1 93 ? 4.723 -3.508 -13.022 1.00 93.56 93 TYR A C 1
ATOM 730 O O . TYR A 1 93 ? 4.660 -3.020 -14.151 1.00 93.56 93 TYR A O 1
ATOM 738 N N . VAL A 1 94 ? 5.877 -3.772 -12.414 1.00 90.94 94 VAL A N 1
ATOM 739 C CA . VAL A 1 94 ? 7.190 -3.534 -13.026 1.00 90.94 94 VAL A CA 1
ATOM 740 C C . VAL A 1 94 ? 8.069 -4.773 -12.918 1.00 90.94 94 VAL A C 1
ATOM 742 O O . VAL A 1 94 ? 7.957 -5.539 -11.964 1.00 90.94 94 VAL A O 1
ATOM 745 N N . VAL A 1 95 ? 8.947 -4.960 -13.909 1.00 92.38 95 VAL A N 1
ATOM 746 C CA . VAL A 1 95 ? 9.950 -6.035 -13.940 1.00 92.38 95 VAL A CA 1
ATOM 747 C C . VAL A 1 95 ? 11.336 -5.408 -13.970 1.00 92.38 95 VAL A C 1
ATOM 749 O O . VAL A 1 95 ? 11.797 -4.969 -15.028 1.00 92.38 95 VAL A O 1
ATOM 752 N N . ARG A 1 96 ? 11.997 -5.330 -12.814 1.00 90.50 96 ARG A N 1
ATOM 753 C CA . ARG A 1 96 ? 13.320 -4.698 -12.672 1.00 90.50 96 ARG A CA 1
ATOM 754 C C . ARG A 1 96 ? 14.177 -5.402 -11.618 1.00 90.50 96 ARG A C 1
ATOM 756 O O . ARG A 1 96 ? 13.752 -6.397 -11.034 1.00 90.50 96 ARG A O 1
ATOM 763 N N . SER A 1 97 ? 15.406 -4.917 -11.441 1.00 90.62 97 SER A N 1
ATOM 764 C CA . SER A 1 97 ? 16.247 -5.302 -10.308 1.00 90.62 97 SER A CA 1
ATOM 765 C C . SER A 1 97 ? 15.683 -4.716 -9.005 1.00 90.62 97 SER A C 1
ATOM 767 O O . SER A 1 97 ? 14.964 -3.716 -9.032 1.00 90.62 97 SER A O 1
ATOM 769 N N . GLU A 1 98 ? 16.017 -5.313 -7.862 1.00 8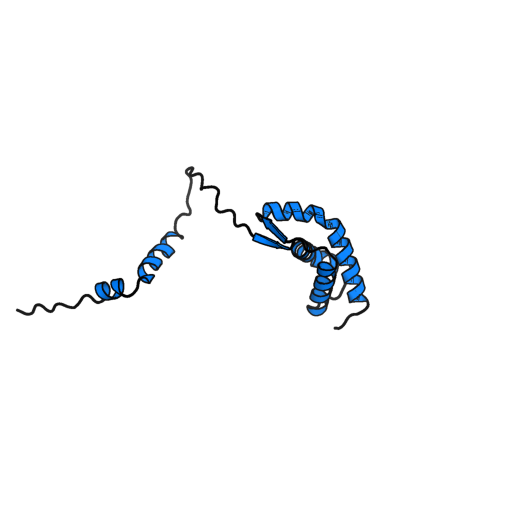7.19 98 GLU A N 1
ATOM 770 C CA . GLU A 1 98 ? 15.586 -4.818 -6.542 1.00 87.19 98 GLU A CA 1
ATOM 771 C C . GLU A 1 98 ? 16.006 -3.359 -6.295 1.00 87.19 98 GLU A C 1
ATOM 773 O O . GLU A 1 98 ? 15.239 -2.563 -5.756 1.00 87.19 98 GLU A O 1
ATOM 778 N N . GLN A 1 99 ? 17.200 -2.984 -6.759 1.00 87.00 99 GLN A N 1
ATOM 779 C CA . GLN A 1 99 ? 17.756 -1.635 -6.614 1.00 87.00 99 GLN A CA 1
ATOM 780 C C . GLN A 1 99 ? 16.928 -0.599 -7.382 1.00 87.00 99 GLN A C 1
ATOM 782 O O . GLN A 1 99 ? 16.611 0.467 -6.857 1.00 87.00 99 GLN A O 1
ATOM 787 N N . ASP A 1 100 ? 16.528 -0.930 -8.611 1.00 88.75 100 ASP A N 1
ATOM 788 C CA . ASP A 1 100 ? 15.703 -0.045 -9.435 1.00 88.75 100 ASP A CA 1
ATOM 789 C C . ASP A 1 100 ? 14.295 0.133 -8.848 1.00 88.75 100 ASP A C 1
ATOM 791 O O . ASP A 1 100 ? 13.720 1.219 -8.932 1.00 88.75 100 ASP A O 1
ATOM 795 N N . ILE A 1 101 ? 13.737 -0.925 -8.246 1.00 89.94 101 ILE A N 1
ATOM 796 C CA . ILE A 1 101 ? 12.414 -0.892 -7.607 1.00 89.94 101 ILE A CA 1
ATOM 797 C C . ILE A 1 101 ? 12.419 0.064 -6.415 1.00 89.94 101 ILE A C 1
ATOM 799 O O . ILE A 1 101 ? 11.496 0.867 -6.288 1.00 89.94 101 ILE A O 1
ATOM 803 N N . ALA A 1 102 ? 13.470 0.038 -5.589 1.00 87.25 102 ALA A N 1
ATOM 804 C CA . ALA A 1 102 ? 13.604 0.944 -4.449 1.00 87.25 102 ALA A CA 1
ATOM 805 C C . ALA A 1 102 ? 13.609 2.423 -4.882 1.00 87.25 102 ALA A C 1
ATOM 807 O O . ALA A 1 102 ? 12.934 3.257 -4.278 1.00 87.25 102 ALA A O 1
ATOM 808 N N . ILE A 1 103 ? 14.306 2.748 -5.978 1.00 88.12 103 ILE A N 1
ATOM 809 C CA . ILE A 1 103 ? 14.322 4.106 -6.551 1.00 88.12 103 ILE A CA 1
ATOM 810 C C . ILE A 1 103 ? 12.928 4.507 -7.044 1.00 88.12 103 ILE A C 1
ATOM 812 O O . ILE A 1 103 ? 12.520 5.664 -6.923 1.00 88.12 103 ILE A O 1
ATOM 816 N N . GLU A 1 104 ? 12.192 3.567 -7.635 1.00 87.44 104 GLU A N 1
ATOM 817 C CA . GLU A 1 104 ? 10.848 3.830 -8.137 1.00 87.44 104 GLU A CA 1
ATOM 818 C C . GLU A 1 104 ? 9.845 4.046 -6.995 1.00 87.44 104 GLU A C 1
ATOM 820 O O . GLU A 1 104 ? 8.978 4.909 -7.114 1.00 87.44 104 GLU A O 1
ATOM 825 N N . LEU A 1 105 ? 10.019 3.352 -5.867 1.00 88.00 105 LEU A N 1
ATOM 826 C CA . LEU A 1 105 ? 9.170 3.457 -4.678 1.00 88.00 105 LEU A CA 1
ATOM 827 C C . LEU A 1 105 ? 9.167 4.863 -4.062 1.00 88.00 105 LEU A C 1
ATOM 829 O O . LEU A 1 105 ? 8.104 5.371 -3.707 1.00 88.00 105 LEU A O 1
ATOM 833 N N . LEU A 1 106 ? 10.328 5.529 -4.034 1.00 86.81 106 LEU A N 1
ATOM 834 C CA . LEU A 1 106 ? 10.480 6.897 -3.514 1.00 86.81 106 LEU A CA 1
ATOM 83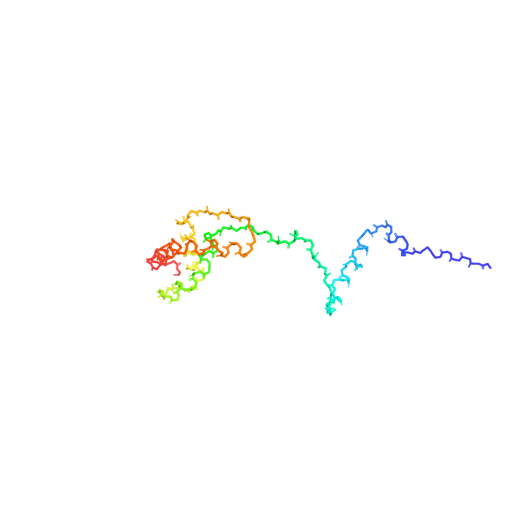5 C C . LEU A 1 106 ? 9.570 7.916 -4.221 1.00 86.81 106 LEU A C 1
ATOM 837 O O . LEU A 1 106 ? 9.186 8.927 -3.640 1.00 86.81 106 LEU A O 1
ATOM 841 N N . LYS A 1 107 ? 9.195 7.660 -5.479 1.00 86.00 107 LYS A N 1
ATOM 842 C CA . LYS A 1 107 ? 8.322 8.557 -6.255 1.00 86.00 107 LYS A CA 1
ATOM 843 C C . LYS A 1 107 ? 6.849 8.440 -5.865 1.00 86.00 107 LYS A C 1
ATOM 845 O O . LYS A 1 107 ? 6.087 9.360 -6.138 1.00 86.00 107 LYS A O 1
ATOM 850 N N . TYR A 1 108 ? 6.455 7.321 -5.259 1.00 81.94 108 TYR A N 1
ATOM 851 C CA . TYR A 1 108 ? 5.066 7.004 -4.923 1.00 81.94 108 TYR A CA 1
ATOM 852 C C . TYR A 1 108 ? 4.724 7.270 -3.450 1.00 81.94 108 TYR A C 1
ATOM 854 O O . TYR A 1 108 ? 3.583 7.058 -3.044 1.00 81.94 108 TYR A O 1
ATOM 862 N N . GLU A 1 109 ? 5.674 7.755 -2.644 1.00 84.19 109 GLU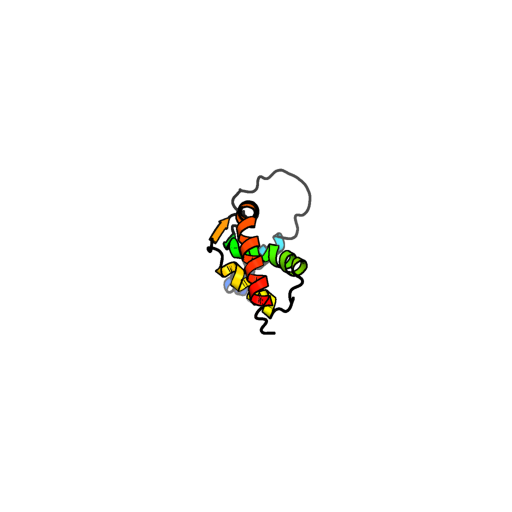 A N 1
ATOM 863 C CA . GLU A 1 109 ? 5.486 7.912 -1.195 1.00 84.19 109 GLU A CA 1
ATOM 864 C C . GLU A 1 109 ? 4.299 8.810 -0.826 1.00 84.19 109 GLU A C 1
ATOM 866 O O . GLU A 1 109 ? 3.531 8.469 0.073 1.00 84.19 109 GLU A O 1
ATOM 871 N N . GLY A 1 110 ? 4.114 9.932 -1.529 1.00 86.81 110 GLY A N 1
ATOM 872 C CA . GLY A 1 110 ? 3.043 10.886 -1.227 1.00 86.81 110 GLY A CA 1
ATOM 873 C C . GLY A 1 110 ? 1.645 10.274 -1.356 1.00 86.81 110 GLY A C 1
ATOM 874 O O . GLY A 1 110 ? 0.840 10.351 -0.424 1.00 86.81 110 GLY A O 1
ATOM 875 N N . ASP A 1 111 ? 1.385 9.608 -2.481 1.00 90.38 111 ASP A N 1
ATOM 876 C CA . ASP A 1 111 ? 0.089 8.982 -2.763 1.00 90.38 111 ASP A CA 1
ATOM 877 C C . ASP A 1 111 ? -0.186 7.811 -1.810 1.00 90.38 111 ASP A C 1
ATOM 879 O O . ASP A 1 111 ? -1.302 7.647 -1.309 1.00 90.38 111 ASP A O 1
ATOM 883 N N . VAL A 1 112 ? 0.850 7.024 -1.505 1.00 92.69 112 VAL A N 1
ATOM 884 C CA . VAL A 1 112 ? 0.762 5.863 -0.610 1.00 92.69 112 VAL A CA 1
ATOM 885 C C . VAL A 1 112 ? 0.407 6.286 0.811 1.00 92.69 112 VAL A C 1
ATOM 887 O O . VAL A 1 112 ? -0.461 5.670 1.431 1.00 92.69 112 VAL A O 1
ATOM 890 N N . ILE A 1 113 ? 1.022 7.357 1.325 1.00 91.94 113 ILE A N 1
ATOM 891 C CA . ILE A 1 113 ? 0.695 7.886 2.654 1.00 91.94 113 ILE A CA 1
ATOM 892 C C . ILE A 1 113 ? -0.766 8.344 2.688 1.00 91.94 113 ILE A C 1
ATOM 894 O O . ILE A 1 113 ? -1.498 7.960 3.599 1.00 91.94 113 ILE A O 1
ATOM 898 N N . GLY A 1 114 ? -1.225 9.100 1.686 1.00 93.06 114 GLY A N 1
ATOM 899 C CA . GLY A 1 114 ? -2.621 9.546 1.610 1.00 93.06 114 GLY A CA 1
ATOM 900 C C . GLY A 1 114 ? -3.618 8.380 1.605 1.00 93.06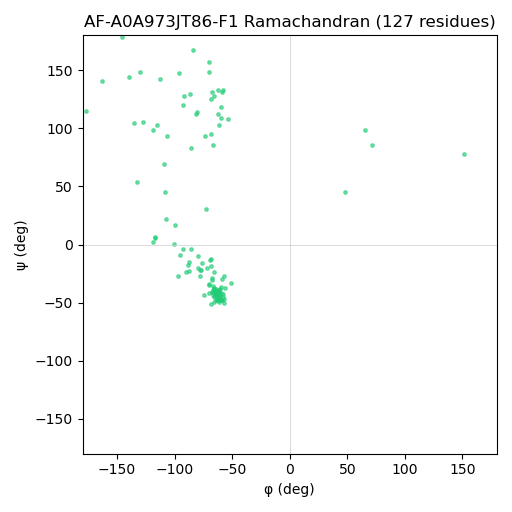 114 GLY A C 1
ATOM 901 O O . GLY A 1 114 ? -4.594 8.383 2.362 1.00 93.06 114 GLY A O 1
ATOM 902 N N . ALA A 1 115 ? -3.345 7.345 0.806 1.00 94.81 115 ALA A N 1
ATOM 903 C CA . ALA A 1 115 ? -4.166 6.138 0.747 1.00 94.81 115 ALA A CA 1
ATOM 904 C C . ALA A 1 115 ? -4.178 5.368 2.080 1.00 94.81 115 ALA A C 1
ATOM 906 O O . ALA A 1 115 ? -5.246 4.959 2.541 1.00 94.81 115 ALA A O 1
ATOM 907 N N . LEU A 1 116 ? -3.020 5.219 2.734 1.00 94.69 116 LEU A N 1
ATOM 908 C CA . LEU A 1 116 ? -2.895 4.564 4.039 1.00 94.69 116 LEU A CA 1
ATOM 909 C C . LEU A 1 116 ? -3.678 5.297 5.129 1.00 94.69 116 LEU A C 1
ATOM 911 O O . LEU A 1 116 ? -4.424 4.661 5.870 1.00 94.69 116 LEU A O 1
ATOM 915 N N . VAL A 1 117 ? -3.557 6.624 5.216 1.00 93.19 117 VAL A N 1
ATOM 916 C CA . VAL A 1 117 ? -4.288 7.429 6.209 1.00 93.19 117 VAL A CA 1
ATOM 917 C C . VAL A 1 117 ? -5.796 7.247 6.038 1.00 93.19 117 VAL A C 1
ATOM 919 O O . VAL A 1 117 ? -6.503 6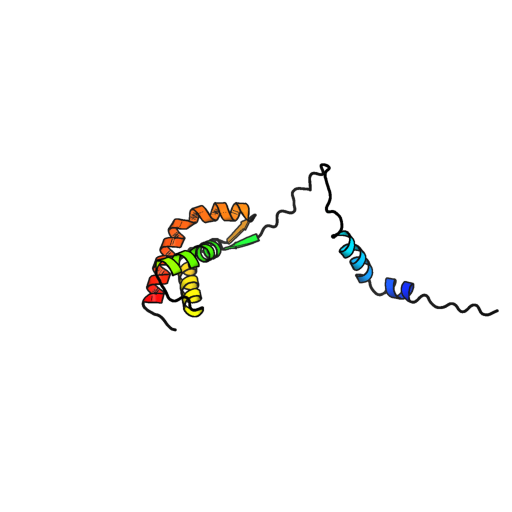.950 7.004 1.00 93.19 117 VAL A O 1
ATOM 922 N N . ASN A 1 118 ? -6.286 7.345 4.801 1.00 94.25 118 ASN A N 1
ATOM 923 C CA . ASN A 1 118 ? -7.700 7.143 4.494 1.00 94.25 118 ASN A CA 1
ATOM 924 C C . ASN A 1 118 ? -8.167 5.720 4.838 1.00 94.25 118 ASN A C 1
ATOM 926 O O . ASN A 1 118 ? -9.249 5.545 5.406 1.00 94.25 118 ASN A O 1
ATOM 930 N N . ALA A 1 119 ? -7.351 4.705 4.541 1.00 95.06 119 ALA A N 1
ATOM 931 C CA . ALA A 1 119 ? -7.646 3.315 4.868 1.00 95.06 119 ALA A CA 1
ATOM 932 C C . ALA A 1 119 ? -7.731 3.087 6.385 1.00 95.06 119 ALA A C 1
ATOM 934 O O . ALA A 1 119 ? -8.705 2.501 6.863 1.00 95.06 119 ALA A O 1
ATOM 935 N N . VAL A 1 120 ? -6.769 3.610 7.151 1.00 93.75 120 VAL A N 1
ATOM 936 C CA . VAL A 1 120 ? -6.744 3.507 8.617 1.00 93.75 120 VAL A CA 1
ATOM 937 C C . VAL A 1 120 ? -7.985 4.150 9.231 1.00 93.75 120 VAL A C 1
ATOM 939 O O . VAL A 1 120 ? -8.644 3.522 10.058 1.00 93.75 120 VAL A O 1
ATOM 942 N N . ILE A 1 121 ? -8.355 5.364 8.809 1.00 92.62 121 ILE A N 1
ATOM 943 C CA . ILE A 1 121 ? -9.559 6.049 9.307 1.00 92.62 121 ILE A CA 1
ATOM 944 C C . ILE A 1 121 ? -10.815 5.227 8.989 1.00 92.62 121 ILE A C 1
ATOM 946 O O . ILE A 1 121 ? -11.677 5.039 9.850 1.00 92.62 121 ILE A O 1
ATOM 950 N N . LYS A 1 122 ? -10.912 4.689 7.768 1.00 93.44 122 LYS A N 1
ATOM 951 C CA . LYS A 1 122 ? -12.072 3.907 7.325 1.00 93.44 122 LYS A CA 1
ATOM 952 C C . LYS A 1 122 ? -12.254 2.621 8.130 1.00 93.44 122 LYS A C 1
ATOM 954 O O . LYS A 1 122 ? -13.382 2.320 8.527 1.00 93.44 122 LYS A O 1
ATOM 959 N N . VAL A 1 123 ? -11.165 1.895 8.393 1.00 93.25 123 VAL A N 1
ATOM 960 C CA . VAL A 1 123 ? -11.184 0.678 9.220 1.00 93.25 123 VAL A CA 1
ATOM 961 C C . VAL A 1 123 ? -11.449 1.028 10.676 1.00 93.25 123 VAL A C 1
ATOM 963 O O . VAL A 1 123 ? -12.277 0.378 11.301 1.00 93.25 123 VAL A O 1
ATOM 966 N N . LYS A 1 124 ? -10.840 2.098 11.200 1.00 89.94 124 LYS A N 1
ATOM 967 C CA . LYS A 1 124 ? -11.056 2.559 12.579 1.00 89.94 124 LYS A CA 1
ATOM 968 C C . LYS A 1 124 ? -12.519 2.912 12.861 1.00 89.94 124 LYS A C 1
ATOM 970 O O . LYS A 1 124 ? -12.998 2.625 13.953 1.00 89.94 124 LYS A O 1
ATOM 975 N N . ASN A 1 125 ? -13.228 3.479 11.888 1.00 89.69 125 ASN A N 1
ATOM 976 C CA . ASN A 1 125 ? -14.647 3.812 12.025 1.00 89.69 125 ASN A CA 1
ATOM 977 C C . ASN A 1 125 ? -15.580 2.595 11.879 1.00 89.69 125 ASN A C 1
ATOM 979 O O . ASN A 1 125 ? -16.709 2.649 12.353 1.00 89.69 125 ASN A O 1
ATOM 983 N N . ASN A 1 126 ? -15.136 1.512 11.231 1.00 88.38 126 ASN A N 1
ATOM 984 C CA . ASN A 1 126 ? -15.947 0.322 10.945 1.00 88.38 126 ASN A CA 1
ATOM 985 C C . ASN A 1 126 ? -15.195 -0.967 11.310 1.00 88.38 126 ASN A C 1
ATOM 987 O O . ASN A 1 126 ? -15.023 -1.856 10.473 1.00 88.38 126 ASN A O 1
ATOM 991 N N . GLN A 1 127 ? -14.709 -1.055 12.548 1.00 80.69 127 GLN A N 1
ATOM 992 C CA . GLN A 1 127 ? -13.936 -2.209 13.007 1.00 80.69 127 GLN A CA 1
ATOM 993 C C . GLN A 1 127 ? -14.855 -3.436 13.091 1.00 80.69 127 GLN A C 1
ATOM 995 O O . GLN A 1 127 ? -15.912 -3.389 13.712 1.00 80.69 127 GLN A O 1
ATOM 1000 N N . ARG A 1 128 ? -14.467 -4.524 12.416 1.00 79.06 128 ARG A N 1
ATOM 1001 C CA . ARG A 1 128 ? -15.217 -5.796 12.344 1.00 79.06 128 ARG A CA 1
ATOM 1002 C C . ARG A 1 128 ? -14.556 -6.919 13.155 1.00 79.06 128 ARG A C 1
ATOM 1004 O O . ARG A 1 128 ? -14.703 -8.098 12.807 1.00 79.06 128 ARG A O 1
ATOM 1011 N N . HIS A 1 129 ? -13.735 -6.552 14.135 1.00 76.50 129 HIS A N 1
ATOM 1012 C CA . HIS A 1 129 ? -13.088 -7.497 15.039 1.00 76.50 129 HIS A CA 1
ATOM 1013 C C . HIS A 1 129 ? -13.955 -7.766 16.265 1.00 76.50 129 HIS A C 1
ATOM 1015 O O . HIS A 1 129 ? -14.725 -6.859 16.648 1.00 76.50 129 HIS A O 1
#

Nearest PDB structures (foldseek):
  4wai-assembly1_B  TM=7.945E-01  e=2.702E-04  Bacillus subtilis subsp. subtilis str. 168
  4wai-assembly2_C  TM=8.280E-01  e=4.387E-04  Bacillus subtilis subsp. subtilis str. 168
  8c2s-assembly1_W  TM=4.623E-01  e=6.676E+00  Mus musculus
  7zd6-assembly1_g  TM=2.801E-01  e=9.037E+00  Ovis aries

Solvent-accessible surface area (backbone atoms only — not comparable to full-atom values): 8159 Å² total; per-residue (Å²): 143,82,85,78,78,73,75,59,60,65,70,54,48,62,74,74,42,81,67,65,72,53,60,63,67,61,65,72,76,77,74,87,86,79,84,90,78,95,68,88,71,78,92,75,80,71,71,66,46,81,45,46,51,47,54,53,51,44,61,71,45,44,63,60,50,40,66,74,67,71,53,74,82,48,72,66,52,49,50,52,28,51,52,49,21,44,71,71,44,78,88,42,76,46,77,40,43,72,71,59,49,57,63,54,46,68,77,45,49,70,62,46,50,57,32,42,55,53,19,47,54,54,41,69,75,58,67,87,124

Mean predicted aligned error: 15.48 Å

Radius of gyration: 27.65 Å; Cα contacts (8 Å, |Δi|>4): 94; chains: 1; bounding box: 58×84×35 Å

Secondary structure (DSSP, 8-state):
--------HHHHHHHH-GGGHHHHHHHTTSS-----------TT----EEEEHHHHHHHHHHHHHHHHHT---SHHHHHHHHHHHHHHSPP-EEEE-HHHHHHHHTTSHHHHHHHHHHHHHHHHHT---

Foldseek 3Di:
DDPPPPPPVVVVVVVVDVCVVVVVVVVVPPPDPDDDDDDDDPPPPQDWDKDWLLLVLLVVCLVVLCVVVVADPDPVLSVQLSVQLSVVDDTDIDTGGPVVSVVVSVVCNVSSVVSSNVSRVVCRVVPPD

pLDDT: mean 77.45, std 18.79, range [37.44, 95.38]